Protein AF-A0A1V5WLA0-F1 (afdb_monomer)

Sequence (76 aa):
MYDHNLGHLIECIAAVTERGKVTKTLDRTFAGNFRFQIVNDGFALVNKKEQAWYAMPSEEELTSKYYDWSRSAMII

Mean predicted aligned error: 12.34 Å

Solvent-accessible surface area (backbone atoms only — not comparable to full-atom values): 4996 Å² total; per-residue (Å²): 143,84,66,91,55,54,66,61,51,53,53,54,50,47,40,44,75,75,66,74,33,92,72,77,93,71,84,74,89,71,88,74,78,77,61,61,69,75,54,77,67,48,48,79,49,73,61,102,86,52,74,49,78,47,68,50,75,52,72,68,49,32,61,73,76,35,38,73,58,30,46,74,52,60,69,98

pLDDT: mean 77.94, std 14.49, range [42.5, 95.12]

Structure (mmCIF, N/CA/C/O backbone):
data_AF-A0A1V5WLA0-F1
#
_entry.id   AF-A0A1V5WLA0-F1
#
loop_
_atom_site.group_PDB
_atom_site.id
_atom_site.type_symbol
_atom_site.label_atom_id
_atom_site.label_alt_id
_atom_site.label_comp_id
_atom_site.label_asym_id
_atom_site.label_entity_id
_atom_site.label_seq_id
_atom_site.pdbx_PDB_ins_code
_atom_site.Cartn_x
_atom_site.Cartn_y
_atom_site.Cartn_z
_atom_site.occupancy
_atom_site.B_iso_or_equiv
_atom_site.auth_seq_id
_atom_site.auth_comp_id
_atom_site.auth_asym_id
_atom_site.auth_atom_id
_atom_site.pdbx_PDB_model_num
ATOM 1 N N . MET A 1 1 ? -7.222 -5.063 -17.623 1.00 44.88 1 MET A N 1
ATOM 2 C CA . MET A 1 1 ? -6.178 -4.721 -18.610 1.00 44.88 1 MET A CA 1
ATOM 3 C C . MET A 1 1 ? -5.364 -3.564 -18.036 1.00 44.88 1 MET A C 1
ATOM 5 O O . MET A 1 1 ? -5.690 -2.431 -18.317 1.00 44.88 1 MET A O 1
ATOM 9 N N . TYR A 1 2 ? -4.408 -3.823 -17.139 1.00 42.50 2 TYR A N 1
ATOM 10 C CA . TYR A 1 2 ? -3.575 -2.762 -16.551 1.00 42.50 2 TYR A CA 1
ATOM 11 C C . TYR A 1 2 ? -2.234 -3.341 -16.119 1.00 42.50 2 TYR A C 1
ATOM 13 O O . TYR A 1 2 ? -2.049 -3.738 -14.963 1.00 42.50 2 TYR A O 1
ATOM 21 N N . ASP A 1 3 ? -1.330 -3.404 -17.087 1.00 51.19 3 ASP A N 1
ATOM 22 C CA . ASP A 1 3 ? 0.091 -3.589 -16.849 1.00 51.19 3 ASP A CA 1
ATOM 23 C C . ASP A 1 3 ? 0.798 -2.312 -17.320 1.00 51.19 3 ASP A C 1
ATOM 25 O O . ASP A 1 3 ? 1.265 -2.207 -18.453 1.00 51.19 3 ASP A O 1
ATOM 29 N N . HIS A 1 4 ? 0.785 -1.278 -16.468 1.00 56.97 4 HIS A N 1
ATOM 30 C CA . HIS A 1 4 ? 1.447 0.008 -16.735 1.00 56.97 4 HIS A CA 1
ATOM 31 C C . HIS A 1 4 ? 2.972 -0.139 -16.923 1.00 56.97 4 HIS A C 1
ATOM 33 O O . HIS A 1 4 ? 3.625 0.798 -17.372 1.00 56.97 4 HIS A O 1
ATOM 39 N N . ASN A 1 5 ? 3.533 -1.323 -16.650 1.00 61.62 5 ASN A N 1
A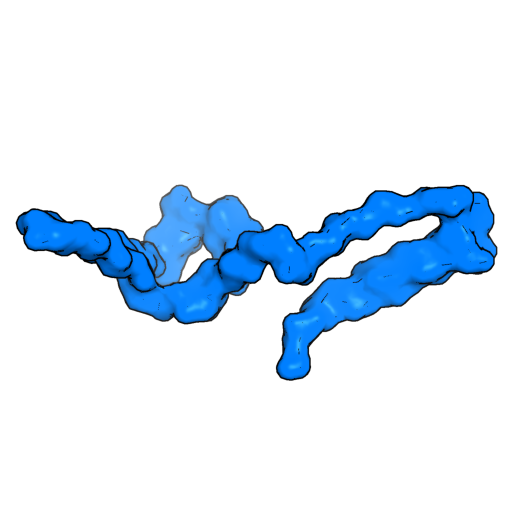TOM 40 C CA . ASN A 1 5 ? 4.953 -1.625 -16.797 1.00 61.62 5 ASN A CA 1
ATOM 41 C C . ASN A 1 5 ? 5.305 -2.315 -18.123 1.00 61.62 5 ASN A C 1
ATOM 43 O O . ASN A 1 5 ? 6.468 -2.665 -18.329 1.00 61.62 5 ASN A O 1
ATOM 47 N N . LEU A 1 6 ? 4.351 -2.478 -19.052 1.00 69.19 6 LEU A N 1
ATOM 48 C CA . LEU A 1 6 ? 4.614 -3.110 -20.350 1.00 69.19 6 LEU A CA 1
ATOM 49 C C . LEU A 1 6 ? 5.730 -2.391 -21.128 1.00 69.19 6 LEU A C 1
ATOM 51 O O . LEU A 1 6 ? 6.587 -3.045 -21.718 1.00 69.19 6 LEU A O 1
ATOM 55 N N . GLY A 1 7 ? 5.776 -1.056 -21.070 1.00 75.00 7 GLY A N 1
ATOM 56 C CA . GLY A 1 7 ? 6.847 -0.272 -21.694 1.00 75.00 7 GLY A CA 1
ATOM 57 C C . GLY A 1 7 ? 8.228 -0.583 -21.106 1.00 75.00 7 GLY A C 1
ATOM 58 O O . GLY A 1 7 ? 9.179 -0.825 -21.845 1.00 75.00 7 GLY A O 1
ATOM 59 N N . HIS A 1 8 ? 8.324 -0.669 -19.776 1.00 74.19 8 HIS A N 1
ATOM 60 C CA . HIS A 1 8 ? 9.567 -1.029 -19.092 1.00 74.19 8 HIS A CA 1
ATOM 61 C C . HIS A 1 8 ? 10.018 -2.458 -19.431 1.00 74.19 8 HIS A C 1
ATOM 63 O O . HIS A 1 8 ? 11.205 -2.713 -19.646 1.00 74.19 8 HIS A O 1
ATOM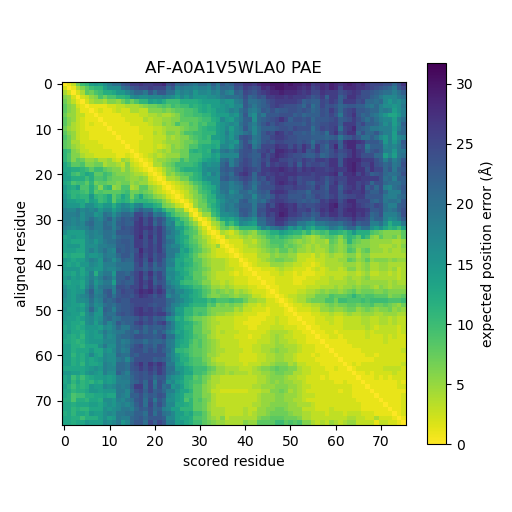 69 N N . LEU A 1 9 ? 9.067 -3.392 -19.524 1.00 71.38 9 LEU A N 1
ATOM 70 C CA . LEU A 1 9 ? 9.340 -4.770 -19.917 1.00 71.38 9 LEU A CA 1
ATOM 71 C C . LEU A 1 9 ? 9.908 -4.845 -21.342 1.00 71.38 9 LEU A C 1
ATOM 73 O O . LEU A 1 9 ? 10.921 -5.513 -21.551 1.00 71.38 9 LEU A O 1
ATOM 77 N N . ILE A 1 10 ? 9.308 -4.126 -22.295 1.00 79.88 10 ILE A N 1
ATOM 78 C CA . ILE A 1 10 ? 9.778 -4.058 -23.688 1.00 79.88 10 ILE A CA 1
ATOM 79 C C . ILE A 1 10 ? 11.215 -3.519 -23.753 1.00 79.88 10 ILE A C 1
ATOM 81 O O . ILE A 1 10 ? 12.063 -4.109 -24.422 1.00 79.88 10 ILE A O 1
ATOM 85 N N . GLU A 1 11 ? 11.532 -2.454 -23.012 1.00 80.44 11 GLU A N 1
ATOM 86 C CA . GLU A 1 11 ? 12.899 -1.918 -22.967 1.00 80.44 11 GLU A CA 1
ATOM 87 C C . GLU A 1 11 ? 13.914 -2.900 -22.372 1.00 80.44 11 GLU A C 1
ATOM 89 O O . GLU A 1 11 ? 15.060 -2.986 -22.825 1.00 80.44 11 GLU A O 1
ATOM 94 N N . CYS A 1 12 ? 13.519 -3.640 -21.337 1.00 73.31 12 CYS A N 1
ATOM 95 C CA . CYS A 1 12 ? 14.373 -4.650 -20.729 1.00 73.31 12 CYS A CA 1
ATOM 96 C C . CYS A 1 12 ? 14.643 -5.821 -21.676 1.00 73.31 12 CYS A C 1
ATOM 98 O O . CYS A 1 12 ? 15.784 -6.280 -21.720 1.00 73.31 12 CYS A O 1
ATOM 100 N N . ILE A 1 13 ? 13.646 -6.243 -22.460 1.00 79.19 13 ILE A N 1
ATOM 101 C CA . ILE A 1 13 ? 13.804 -7.256 -23.513 1.00 79.19 13 ILE A CA 1
ATOM 102 C C . ILE A 1 13 ? 14.793 -6.757 -24.569 1.00 79.19 13 ILE A C 1
ATOM 104 O O . ILE A 1 13 ? 15.814 -7.405 -24.783 1.00 79.19 13 ILE A O 1
ATOM 108 N N . ALA A 1 14 ? 14.573 -5.568 -25.139 1.00 84.19 14 ALA A N 1
ATOM 109 C CA . ALA A 1 14 ? 15.469 -4.999 -26.150 1.00 84.19 14 ALA A CA 1
ATOM 110 C C . ALA A 1 14 ? 16.917 -4.861 -25.641 1.00 84.19 14 ALA A C 1
ATOM 112 O O . ALA A 1 14 ? 17.884 -5.079 -26.372 1.00 84.19 14 ALA A O 1
ATOM 113 N N . ALA A 1 15 ? 17.097 -4.538 -24.357 1.00 77.56 15 ALA A N 1
ATOM 114 C CA . ALA A 1 15 ? 18.422 -4.420 -23.764 1.00 77.56 15 ALA A CA 1
ATOM 115 C C . ALA A 1 15 ? 19.204 -5.747 -23.737 1.00 77.56 15 ALA A C 1
ATOM 117 O O . ALA A 1 15 ? 20.426 -5.712 -23.894 1.00 77.56 15 ALA A O 1
ATOM 118 N N . VAL A 1 16 ? 18.531 -6.887 -23.536 1.00 78.62 16 VAL A N 1
ATOM 119 C CA . VAL A 1 16 ? 19.183 -8.209 -23.478 1.00 78.62 16 VAL A CA 1
ATOM 120 C C . VAL A 1 16 ? 19.263 -8.902 -24.838 1.00 78.62 16 VAL A C 1
ATOM 122 O O . VAL A 1 16 ? 20.195 -9.664 -25.068 1.00 78.62 16 VAL A O 1
ATOM 125 N N . THR A 1 17 ? 18.337 -8.625 -25.759 1.00 77.56 17 THR A N 1
ATOM 126 C CA . THR A 1 17 ? 18.313 -9.267 -27.084 1.00 77.56 17 THR A CA 1
ATOM 127 C C . THR A 1 17 ? 19.132 -8.520 -28.130 1.00 77.56 17 THR A C 1
ATOM 129 O O . THR A 1 17 ? 19.795 -9.153 -28.945 1.00 77.56 17 THR A O 1
ATOM 132 N N . GLU A 1 18 ? 19.108 -7.185 -28.120 1.00 84.31 18 GLU A N 1
ATOM 133 C CA . GLU A 1 18 ? 19.680 -6.371 -29.205 1.00 84.31 18 GLU A CA 1
ATOM 134 C C . GLU A 1 18 ? 20.948 -5.626 -28.784 1.00 84.31 18 GLU A C 1
ATOM 136 O O . GLU A 1 18 ? 21.830 -5.380 -29.601 1.00 84.31 18 GLU A O 1
ATOM 141 N N . ARG A 1 19 ? 21.066 -5.260 -27.501 1.00 80.19 19 ARG A N 1
ATOM 142 C CA . ARG A 1 19 ? 22.145 -4.381 -27.003 1.00 80.19 19 ARG A CA 1
ATOM 143 C C . ARG A 1 19 ? 23.268 -5.124 -26.276 1.00 80.19 19 ARG A C 1
ATOM 145 O O . ARG A 1 19 ? 24.075 -4.498 -25.594 1.00 80.19 19 ARG A O 1
ATOM 152 N N . GLY A 1 20 ? 23.308 -6.452 -26.394 1.00 75.19 20 GLY A N 1
ATOM 153 C CA . GLY A 1 20 ? 24.404 -7.285 -25.895 1.00 75.19 20 GLY A CA 1
ATOM 154 C C . GLY A 1 20 ? 24.533 -7.366 -24.369 1.00 75.19 20 GLY A C 1
ATOM 155 O O . GLY A 1 20 ? 25.576 -7.794 -23.875 1.00 75.19 20 GLY A O 1
ATOM 156 N N . LYS A 1 21 ? 23.512 -6.973 -23.591 1.00 67.19 21 LYS A N 1
ATOM 157 C CA . LYS A 1 21 ? 23.524 -7.240 -22.145 1.00 67.19 21 LYS A CA 1
ATOM 158 C C . LYS A 1 21 ? 23.263 -8.719 -21.900 1.00 67.19 21 LYS A C 1
ATOM 160 O O . LYS A 1 21 ? 22.223 -9.236 -22.283 1.00 67.19 21 LYS A O 1
ATOM 165 N N . VAL A 1 22 ? 24.178 -9.369 -21.187 1.00 71.94 22 VAL A N 1
ATOM 166 C CA . VAL A 1 22 ? 24.073 -10.799 -20.861 1.00 71.94 22 VAL A CA 1
ATOM 167 C C . VAL A 1 22 ? 22.861 -11.080 -19.963 1.00 71.94 22 VAL A C 1
ATOM 169 O O . VAL A 1 22 ? 22.195 -12.096 -20.126 1.00 71.94 22 VAL A O 1
ATOM 172 N N . THR A 1 23 ? 22.541 -10.168 -19.040 1.00 57.09 23 THR A N 1
ATOM 173 C CA . THR A 1 23 ? 21.376 -10.265 -18.150 1.00 57.09 23 THR A CA 1
ATOM 174 C C . THR A 1 23 ? 20.854 -8.882 -17.755 1.00 57.09 23 THR A C 1
ATOM 176 O O . THR A 1 23 ? 21.580 -7.882 -17.776 1.00 57.09 23 THR A O 1
ATOM 179 N N . LYS A 1 24 ? 19.574 -8.814 -17.369 1.00 60.31 24 LYS A N 1
ATOM 180 C CA . LYS A 1 24 ? 18.975 -7.646 -16.718 1.00 60.31 24 LYS A CA 1
ATOM 181 C C . LYS A 1 24 ? 18.024 -8.100 -15.615 1.00 60.31 24 LYS A C 1
ATOM 183 O O . LYS A 1 24 ? 17.184 -8.966 -15.844 1.00 60.31 24 LYS A O 1
ATOM 188 N N . THR A 1 25 ? 18.168 -7.526 -14.424 1.00 62.12 25 THR A N 1
ATOM 189 C CA . THR A 1 25 ? 17.254 -7.778 -13.306 1.00 62.12 25 THR A CA 1
ATOM 190 C C . THR A 1 25 ? 15.941 -7.057 -13.577 1.00 62.12 25 THR A C 1
ATOM 192 O O . THR A 1 25 ? 15.926 -5.841 -13.760 1.00 62.12 25 THR A O 1
ATOM 195 N N . LEU A 1 26 ? 14.858 -7.824 -13.639 1.00 58.12 26 LEU A N 1
ATOM 196 C CA . LEU A 1 26 ? 13.494 -7.320 -13.704 1.00 58.12 26 LEU A CA 1
ATOM 197 C C . LEU A 1 26 ? 12.910 -7.364 -12.297 1.00 58.12 26 LEU A C 1
ATOM 199 O O . LEU A 1 26 ? 12.957 -8.418 -11.655 1.00 58.12 26 LEU A O 1
ATOM 203 N N . ASP A 1 27 ? 12.304 -6.268 -11.850 1.00 58.91 27 ASP A N 1
ATOM 204 C CA . ASP A 1 27 ? 11.368 -6.347 -10.736 1.00 58.91 27 ASP A CA 1
ATOM 205 C C . ASP A 1 27 ? 10.155 -7.150 -11.205 1.00 58.91 27 ASP A C 1
ATOM 207 O O . ASP A 1 27 ? 9.375 -6.718 -12.054 1.00 58.91 27 ASP A O 1
ATOM 211 N N . ARG A 1 28 ? 10.020 -8.377 -10.693 1.00 54.41 28 ARG A N 1
ATOM 212 C CA . ARG A 1 28 ? 8.865 -9.232 -10.975 1.00 54.41 28 ARG A CA 1
ATOM 213 C C . ARG A 1 28 ? 7.674 -8.709 -10.185 1.00 54.41 28 ARG A C 1
ATOM 215 O O . ARG A 1 28 ? 7.344 -9.217 -9.117 1.00 54.41 28 ARG A O 1
ATOM 222 N N . THR A 1 29 ? 7.018 -7.690 -10.723 1.00 55.50 29 THR A N 1
ATOM 223 C CA . THR A 1 29 ? 5.814 -7.076 -10.162 1.00 55.50 29 THR A CA 1
ATOM 224 C C . THR A 1 29 ? 4.599 -8.006 -10.303 1.00 55.50 29 THR A C 1
ATOM 226 O O . THR A 1 29 ? 3.642 -7.635 -10.960 1.00 55.50 29 THR A O 1
ATOM 229 N N . PHE A 1 30 ? 4.586 -9.221 -9.737 1.00 54.25 30 PHE A N 1
ATOM 230 C CA . PHE A 1 30 ? 3.317 -9.974 -9.657 1.00 54.25 30 PHE A CA 1
ATOM 231 C C . PHE A 1 30 ? 3.191 -11.022 -8.541 1.00 54.25 30 PHE A C 1
ATOM 233 O O . PHE A 1 30 ? 2.078 -11.448 -8.253 1.00 54.25 30 PHE A O 1
ATOM 240 N N . ALA A 1 31 ? 4.263 -11.401 -7.842 1.00 45.50 31 ALA A N 1
ATOM 241 C CA . ALA A 1 31 ? 4.147 -12.259 -6.659 1.00 45.50 31 ALA A CA 1
ATOM 242 C C . ALA A 1 31 ? 4.183 -11.401 -5.381 1.00 45.50 31 ALA A C 1
ATOM 244 O O . ALA A 1 31 ? 5.222 -11.302 -4.739 1.00 45.50 31 ALA A O 1
ATOM 245 N N . GLY A 1 32 ? 3.068 -10.738 -5.043 1.00 52.75 32 GLY A N 1
ATOM 246 C CA . GLY A 1 32 ? 2.897 -10.102 -3.722 1.00 52.75 32 GLY A CA 1
ATOM 247 C C . GLY A 1 32 ? 2.527 -8.616 -3.680 1.00 52.75 32 GLY A C 1
ATOM 248 O O . GLY A 1 32 ? 2.382 -8.079 -2.587 1.00 52.75 32 GLY A O 1
ATOM 249 N N . ASN A 1 33 ? 2.327 -7.936 -4.814 1.00 57.34 33 ASN A N 1
ATOM 250 C CA . ASN A 1 33 ? 1.966 -6.513 -4.790 1.00 57.34 33 ASN A CA 1
ATOM 251 C C . ASN A 1 33 ? 0.463 -6.314 -4.580 1.00 57.34 33 ASN A C 1
ATOM 253 O O . ASN A 1 33 ? -0.325 -6.280 -5.527 1.00 57.34 33 ASN A O 1
ATOM 257 N N . PHE A 1 34 ? 0.082 -6.163 -3.314 1.00 64.06 34 PHE A N 1
ATOM 258 C CA . PHE A 1 34 ? -1.191 -5.567 -2.937 1.00 64.06 34 PHE A CA 1
ATOM 259 C C . PHE A 1 34 ? -1.218 -4.116 -3.437 1.00 64.06 34 PHE A C 1
ATOM 261 O O . PHE A 1 34 ? -0.409 -3.286 -3.024 1.00 64.06 34 PHE A O 1
ATOM 268 N N . ARG A 1 35 ? -2.111 -3.813 -4.383 1.00 69.75 35 ARG A N 1
ATOM 269 C CA . ARG A 1 35 ? -2.227 -2.470 -4.959 1.00 69.75 35 ARG A CA 1
ATOM 270 C C . ARG A 1 35 ? -2.998 -1.588 -3.983 1.00 69.75 35 ARG A C 1
ATOM 272 O O . ARG A 1 35 ? -4.211 -1.719 -3.905 1.00 69.75 35 ARG A O 1
ATOM 279 N N . PHE A 1 36 ? -2.329 -0.669 -3.291 1.00 70.50 36 PHE A N 1
ATOM 280 C CA . PHE A 1 36 ? -2.988 0.271 -2.369 1.00 70.50 36 PHE A CA 1
ATOM 281 C C . PHE A 1 36 ? -4.105 1.092 -3.031 1.00 70.50 36 PHE A C 1
ATOM 283 O O . PHE A 1 36 ? -5.069 1.441 -2.368 1.00 70.50 36 PHE A O 1
ATOM 290 N N . GLN A 1 37 ? -4.037 1.287 -4.350 1.00 72.69 37 GLN A N 1
ATOM 291 C CA . GLN A 1 37 ? -5.087 1.914 -5.161 1.00 72.69 37 GLN A CA 1
ATOM 292 C C . GLN A 1 37 ? -6.460 1.221 -5.079 1.00 72.69 37 GLN A C 1
ATOM 294 O O . GLN A 1 37 ? -7.462 1.823 -5.446 1.00 72.69 37 GLN A O 1
ATOM 2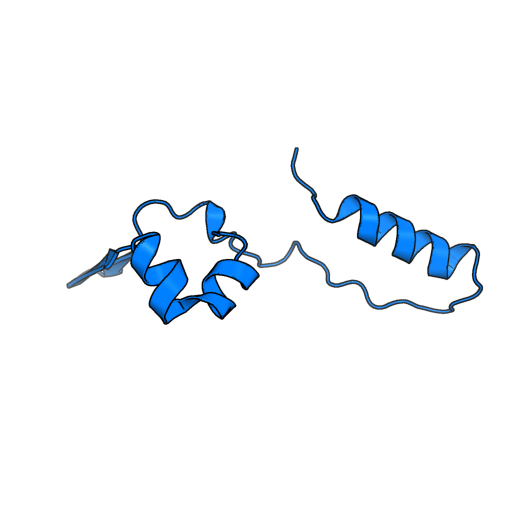99 N N . ILE A 1 38 ? -6.532 -0.046 -4.647 1.00 75.25 38 ILE A N 1
ATOM 300 C CA . ILE A 1 38 ? -7.815 -0.753 -4.476 1.00 75.25 38 ILE A CA 1
ATOM 301 C C . ILE A 1 38 ? -8.461 -0.477 -3.114 1.00 75.25 38 ILE A C 1
ATOM 303 O O . ILE A 1 38 ? -9.587 -0.909 -2.875 1.00 75.25 38 ILE A O 1
ATOM 307 N N . VAL A 1 39 ? -7.743 0.186 -2.207 1.00 81.31 39 VAL A N 1
ATOM 308 C CA . VAL A 1 39 ? -8.214 0.486 -0.858 1.00 81.31 39 VAL A CA 1
ATOM 309 C C . VAL A 1 39 ? -8.831 1.870 -0.858 1.00 81.31 39 VAL A C 1
ATOM 311 O O . VAL A 1 39 ? -8.124 2.869 -0.896 1.00 81.31 39 VAL A O 1
ATOM 314 N N . ASN A 1 40 ? -10.161 1.901 -0.828 1.00 80.69 40 ASN A N 1
ATOM 315 C CA . ASN A 1 40 ? -10.930 3.139 -0.793 1.00 80.69 40 ASN A CA 1
ATOM 316 C C . ASN A 1 40 ? -11.050 3.683 0.638 1.00 80.69 40 ASN A C 1
ATOM 318 O O . ASN A 1 40 ? -10.619 4.791 0.926 1.00 80.69 40 ASN A O 1
ATOM 322 N N . ASP A 1 41 ? -11.587 2.872 1.553 1.00 86.25 41 ASP A N 1
ATOM 323 C CA . ASP A 1 41 ? -11.996 3.359 2.877 1.00 86.25 41 ASP A CA 1
ATOM 324 C C . ASP A 1 41 ? -10.995 3.035 3.996 1.00 86.25 41 ASP A C 1
ATOM 326 O O . ASP A 1 41 ? -10.980 3.706 5.028 1.00 86.25 41 ASP A O 1
ATOM 330 N N . GLY A 1 42 ? -10.140 2.026 3.805 1.00 89.19 42 GLY A N 1
ATOM 331 C CA . GLY A 1 42 ? -9.146 1.596 4.789 1.00 89.19 42 GLY A CA 1
ATOM 332 C C . GLY A 1 42 ? -9.185 0.096 5.074 1.00 89.19 42 GLY A C 1
ATOM 333 O O . GLY A 1 42 ? -9.617 -0.703 4.241 1.00 89.19 42 GLY A O 1
ATOM 334 N N . PHE A 1 43 ? -8.714 -0.294 6.259 1.00 90.25 43 PHE A N 1
ATOM 335 C CA . PHE A 1 43 ? -8.584 -1.691 6.672 1.00 90.25 43 PHE A CA 1
ATOM 336 C C . PHE A 1 43 ? -9.315 -1.973 7.984 1.00 90.25 43 PHE A C 1
ATOM 338 O O . PHE A 1 43 ? -9.111 -1.294 8.991 1.00 90.25 43 PHE A O 1
ATOM 345 N N . ALA A 1 44 ? -10.099 -3.051 7.996 1.00 92.44 44 ALA A N 1
ATOM 346 C CA . ALA A 1 44 ? -10.635 -3.637 9.218 1.00 92.44 44 ALA A CA 1
ATOM 347 C C . ALA A 1 44 ? -9.715 -4.766 9.694 1.00 92.44 44 ALA A C 1
ATOM 349 O O . ALA A 1 44 ? -9.458 -5.719 8.958 1.00 92.44 44 ALA A O 1
ATOM 350 N N . LEU A 1 45 ? -9.249 -4.683 10.937 1.00 92.44 45 LEU A N 1
ATOM 351 C CA . LEU A 1 45 ? -8.547 -5.767 11.615 1.00 92.44 45 LEU A CA 1
ATOM 352 C C . LEU A 1 45 ? -9.506 -6.390 12.620 1.00 92.44 45 LEU A C 1
ATOM 354 O O . LEU A 1 45 ? -9.934 -5.726 13.557 1.00 92.44 45 LEU A O 1
ATOM 358 N N . VAL A 1 46 ? -9.850 -7.661 12.423 1.00 93.75 46 VAL A N 1
ATOM 359 C CA . VAL A 1 46 ? -10.827 -8.364 13.261 1.00 93.75 46 VAL A CA 1
ATOM 360 C C . VAL A 1 46 ? -10.263 -9.711 13.692 1.00 93.75 46 VAL A C 1
ATOM 362 O O . VAL A 1 46 ? -9.699 -10.453 12.888 1.00 93.75 46 VAL A O 1
ATOM 365 N N . ASN A 1 47 ? -10.435 -10.047 14.966 1.00 93.19 47 ASN A N 1
ATOM 366 C CA . ASN A 1 47 ? -10.196 -11.380 15.504 1.00 93.19 47 ASN A CA 1
ATOM 367 C C . ASN A 1 47 ? -11.435 -11.856 16.294 1.00 93.19 47 ASN A C 1
ATOM 369 O O . ASN A 1 47 ? -12.473 -11.201 16.309 1.00 93.19 47 ASN A O 1
ATOM 373 N N . LYS A 1 48 ? -11.357 -13.019 16.956 1.00 92.44 48 LYS A N 1
ATOM 374 C CA . LYS A 1 48 ? -12.499 -13.588 17.704 1.00 92.44 48 LYS A CA 1
ATOM 375 C C . LYS A 1 48 ? -12.975 -12.740 18.898 1.00 92.44 48 LYS A C 1
ATOM 377 O O . LYS A 1 48 ? -14.026 -13.042 19.451 1.00 92.44 48 LYS A O 1
ATOM 382 N N . LYS A 1 49 ? -12.187 -11.766 19.347 1.00 93.38 49 LYS A N 1
ATOM 383 C CA . LYS A 1 49 ? -12.403 -10.980 20.570 1.00 93.38 49 LYS A CA 1
ATOM 384 C C . LYS A 1 49 ? -12.478 -9.475 20.313 1.00 93.38 49 LYS A C 1
ATOM 386 O O . LYS A 1 49 ? -13.129 -8.775 21.077 1.00 93.38 49 LYS A O 1
ATOM 391 N N . GLU A 1 50 ? -11.806 -8.984 19.278 1.00 94.94 50 GLU A N 1
ATOM 392 C CA . GLU A 1 50 ? -11.555 -7.561 19.068 1.00 94.94 50 GLU A CA 1
ATOM 393 C C . GLU A 1 50 ? -11.672 -7.184 17.593 1.00 94.94 50 GLU A C 1
ATOM 395 O O . GLU A 1 50 ? -11.415 -7.994 16.697 1.00 94.94 50 GLU A O 1
ATOM 400 N N . GLN A 1 51 ? -12.023 -5.921 17.363 1.00 93.88 51 GLN A N 1
ATOM 401 C CA . GLN A 1 51 ? -12.044 -5.298 16.049 1.00 93.88 51 GLN A CA 1
ATOM 402 C C . GLN A 1 51 ? -11.439 -3.892 16.121 1.00 93.88 51 GLN A C 1
ATOM 404 O O . GLN A 1 51 ? -11.664 -3.167 17.091 1.00 93.88 51 GLN A O 1
ATOM 409 N N . ALA A 1 52 ? -10.699 -3.510 15.086 1.00 94.69 52 ALA A N 1
ATOM 410 C CA . ALA A 1 52 ? -10.118 -2.189 14.903 1.00 94.69 52 ALA A CA 1
ATOM 411 C C . ALA A 1 52 ? -10.301 -1.732 13.451 1.00 94.69 52 ALA A C 1
ATOM 413 O O . ALA A 1 52 ? -10.203 -2.532 12.519 1.00 94.69 52 ALA A O 1
ATOM 414 N N . TRP A 1 53 ? -10.559 -0.439 13.266 1.00 94.69 53 TRP A N 1
ATOM 415 C CA . TRP A 1 53 ? -10.692 0.186 11.953 1.00 94.69 53 TRP A CA 1
ATOM 416 C C . TRP A 1 53 ? -9.563 1.188 11.734 1.00 94.69 53 TRP A C 1
ATOM 418 O O . TRP A 1 53 ? -9.365 2.092 12.544 1.00 94.69 53 TRP A O 1
ATOM 428 N N . TYR A 1 54 ? -8.849 1.027 10.626 1.00 92.38 54 TYR A N 1
ATOM 429 C CA . TYR A 1 54 ? -7.793 1.922 10.176 1.00 92.38 54 TYR A CA 1
ATOM 430 C C . TYR A 1 54 ? -8.265 2.596 8.896 1.00 92.38 54 TYR A C 1
ATOM 432 O O . TYR A 1 54 ? -8.134 2.025 7.814 1.00 92.38 54 TYR A O 1
ATOM 440 N N . ALA A 1 55 ? -8.855 3.781 9.040 1.00 92.06 55 ALA A N 1
ATOM 441 C CA . ALA A 1 55 ? -9.358 4.552 7.913 1.00 92.06 55 ALA A CA 1
ATOM 442 C C . ALA A 1 55 ? -8.219 4.974 6.975 1.00 92.06 55 ALA A C 1
ATOM 444 O O . ALA A 1 55 ? -7.110 5.281 7.424 1.00 92.06 55 ALA A O 1
ATOM 445 N N . MET A 1 56 ? -8.511 5.013 5.679 1.00 90.62 56 MET A N 1
ATOM 446 C CA . MET A 1 56 ? -7.626 5.622 4.696 1.00 90.62 56 MET A CA 1
ATOM 447 C C . MET A 1 56 ? -7.518 7.133 4.976 1.00 90.62 56 MET A C 1
ATOM 449 O O . MET A 1 56 ? -8.549 7.766 5.223 1.00 90.62 56 MET A O 1
ATOM 453 N N . PRO A 1 57 ? -6.312 7.733 4.963 1.00 91.12 57 PRO A N 1
ATOM 454 C CA . PRO A 1 57 ? -6.176 9.175 5.134 1.00 91.12 57 PRO A CA 1
ATOM 455 C C . PRO A 1 57 ? -6.854 9.939 3.992 1.00 91.12 57 PRO A C 1
ATOM 457 O O . PRO A 1 57 ? -6.901 9.462 2.857 1.00 91.12 57 PRO A O 1
ATOM 460 N N . SER A 1 58 ? -7.345 11.143 4.284 1.00 91.38 58 SER A N 1
ATOM 461 C CA . SER A 1 58 ? -7.899 12.033 3.254 1.00 91.38 58 SER A CA 1
ATOM 462 C C . SER A 1 58 ? -6.823 12.497 2.263 1.00 91.38 58 SER A C 1
ATOM 464 O O . SER A 1 58 ? -5.637 12.512 2.589 1.00 91.38 58 SER A O 1
ATOM 466 N N . GLU A 1 59 ? -7.220 12.941 1.069 1.00 89.44 59 GLU A N 1
ATOM 467 C CA . GLU A 1 59 ? -6.289 13.469 0.056 1.00 89.44 59 GLU A CA 1
ATOM 468 C C . GLU A 1 59 ? -5.416 14.619 0.596 1.00 89.44 59 GLU A C 1
ATOM 470 O O . GLU A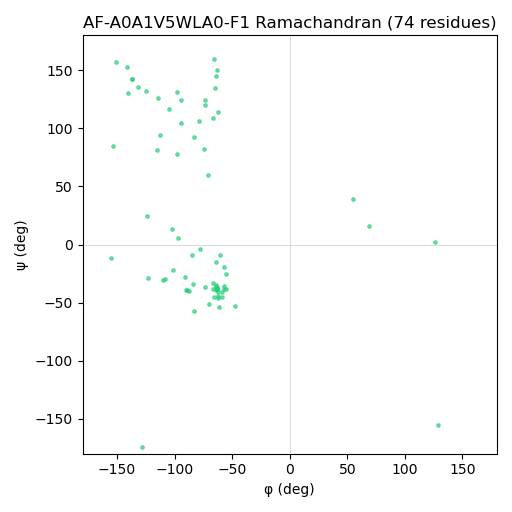 1 59 ? -4.212 14.677 0.338 1.00 89.44 59 GLU A O 1
ATOM 475 N N . GLU A 1 60 ? -5.990 15.492 1.426 1.00 94.31 60 GLU A N 1
ATOM 476 C CA . GLU A 1 60 ? -5.262 16.578 2.088 1.00 94.31 60 GLU A CA 1
ATOM 477 C C . GLU A 1 60 ? -4.166 16.042 3.027 1.00 94.31 60 GLU A C 1
ATOM 479 O O . GLU A 1 60 ? -3.042 16.543 3.050 1.00 94.31 60 GLU A O 1
ATOM 484 N N . GLU A 1 61 ? -4.441 14.977 3.779 1.00 93.44 61 GLU A N 1
ATOM 485 C CA . GLU A 1 61 ? -3.444 14.351 4.652 1.00 93.44 61 GLU A CA 1
ATOM 486 C C . GLU A 1 61 ? -2.394 13.563 3.866 1.00 93.44 61 GLU A C 1
ATOM 488 O O . GLU A 1 61 ? -1.210 13.591 4.212 1.00 93.44 61 GLU A O 1
ATOM 493 N N . LEU A 1 62 ? -2.803 12.902 2.783 1.00 91.56 62 LEU A N 1
ATOM 494 C CA . LEU A 1 62 ? -1.905 12.183 1.884 1.00 91.56 62 LEU A CA 1
ATOM 495 C C . LEU A 1 62 ? -0.905 13.118 1.205 1.00 91.56 62 LEU A C 1
ATOM 497 O O . LEU A 1 62 ? 0.251 12.732 1.033 1.00 91.56 62 LEU A O 1
ATOM 501 N N . THR A 1 63 ? -1.327 14.332 0.854 1.00 91.56 63 THR A N 1
ATOM 502 C CA . THR A 1 63 ? -0.483 15.340 0.200 1.00 91.56 63 THR A CA 1
ATOM 503 C C . THR A 1 63 ? 0.357 16.150 1.186 1.00 91.56 63 THR A C 1
ATOM 505 O O . THR A 1 63 ? 1.489 16.495 0.861 1.00 91.56 63 THR A O 1
ATOM 508 N N . SER A 1 64 ? -0.144 16.425 2.395 1.00 95.12 64 SER A N 1
ATOM 509 C CA . SER A 1 64 ? 0.565 17.257 3.383 1.00 95.12 64 SER A CA 1
ATOM 510 C C . SER A 1 64 ? 1.486 16.475 4.323 1.00 95.12 64 SER A C 1
ATOM 512 O O . SER A 1 64 ? 2.570 16.955 4.652 1.00 95.12 64 SER A O 1
ATOM 514 N N . LYS A 1 65 ? 1.078 15.280 4.772 1.00 94.88 65 LYS A N 1
ATOM 515 C CA . LYS A 1 65 ? 1.788 14.501 5.806 1.00 94.88 65 LYS A CA 1
ATOM 516 C C . LYS A 1 65 ? 2.483 13.259 5.254 1.00 94.88 65 LYS A C 1
ATOM 518 O O . LYS A 1 65 ? 3.495 12.839 5.810 1.00 94.88 65 LYS A O 1
ATOM 523 N N . TYR A 1 66 ? 1.950 12.672 4.182 1.00 91.25 66 TYR A N 1
ATOM 524 C CA . TYR A 1 66 ? 2.401 11.375 3.660 1.00 91.25 66 TYR A CA 1
ATOM 525 C C . TYR A 1 66 ? 2.825 11.416 2.186 1.00 91.25 66 TYR A C 1
ATOM 527 O O . TYR A 1 66 ? 2.815 10.381 1.525 1.00 91.25 66 TYR A O 1
ATOM 535 N N . TYR A 1 67 ? 3.223 12.585 1.674 1.00 88.50 67 TYR A N 1
ATOM 536 C CA . TYR A 1 67 ? 3.448 12.831 0.244 1.00 88.50 67 TYR A CA 1
ATOM 537 C C . TYR A 1 67 ? 4.299 11.757 -0.452 1.00 88.50 67 TYR A C 1
ATOM 539 O O . TYR A 1 67 ? 3.868 11.166 -1.443 1.00 88.50 67 TYR A O 1
ATOM 547 N N . ASP A 1 68 ? 5.479 11.452 0.095 1.00 85.19 68 ASP A N 1
ATOM 548 C CA . ASP A 1 68 ? 6.412 10.496 -0.513 1.00 85.19 68 ASP A CA 1
ATOM 549 C C . ASP A 1 68 ? 5.831 9.080 -0.590 1.00 85.19 68 ASP A C 1
ATOM 551 O O . ASP A 1 68 ? 6.013 8.375 -1.589 1.00 85.19 68 ASP A O 1
ATOM 555 N N . TRP A 1 69 ? 5.095 8.669 0.446 1.00 87.56 69 TRP A N 1
ATOM 556 C CA . TRP A 1 69 ? 4.424 7.374 0.476 1.00 87.56 69 TRP A CA 1
ATOM 557 C C . TRP A 1 69 ? 3.261 7.338 -0.515 1.00 87.56 69 TRP A C 1
ATOM 559 O O . TRP A 1 69 ? 3.210 6.442 -1.357 1.00 87.56 69 TRP A O 1
ATOM 569 N N . SER A 1 70 ? 2.372 8.332 -0.467 1.00 87.00 70 SER A N 1
ATOM 570 C CA . SER A 1 70 ? 1.172 8.420 -1.307 1.00 87.00 70 SER A CA 1
ATOM 571 C C . SER A 1 70 ? 1.522 8.429 -2.796 1.00 87.00 70 SER A C 1
ATOM 573 O O . SER A 1 70 ? 0.889 7.731 -3.590 1.00 87.00 70 SER A O 1
ATOM 575 N N . ARG A 1 71 ? 2.582 9.162 -3.166 1.00 82.88 71 ARG A N 1
ATOM 576 C CA . ARG A 1 71 ? 3.125 9.207 -4.528 1.00 82.88 71 ARG A CA 1
ATOM 577 C C . ARG A 1 71 ? 3.716 7.859 -4.945 1.00 82.88 71 ARG A C 1
ATOM 579 O O . ARG A 1 71 ? 3.465 7.384 -6.048 1.00 82.88 71 ARG A O 1
ATOM 586 N N . SER A 1 72 ? 4.494 7.221 -4.070 1.00 79.38 72 SER A N 1
ATOM 587 C CA . SER A 1 72 ? 5.107 5.912 -4.354 1.00 79.38 72 SER A CA 1
ATOM 588 C C . SER A 1 72 ? 4.064 4.797 -4.486 1.00 79.38 72 SER A C 1
ATOM 590 O O . SER A 1 72 ? 4.230 3.875 -5.281 1.00 79.38 72 SER A O 1
ATOM 592 N N . ALA A 1 73 ? 2.968 4.899 -3.735 1.00 80.88 73 ALA A N 1
ATOM 593 C CA . ALA A 1 73 ? 1.815 4.010 -3.813 1.00 80.88 73 ALA A CA 1
ATOM 594 C C . ALA A 1 73 ? 0.884 4.311 -5.007 1.00 80.88 73 AL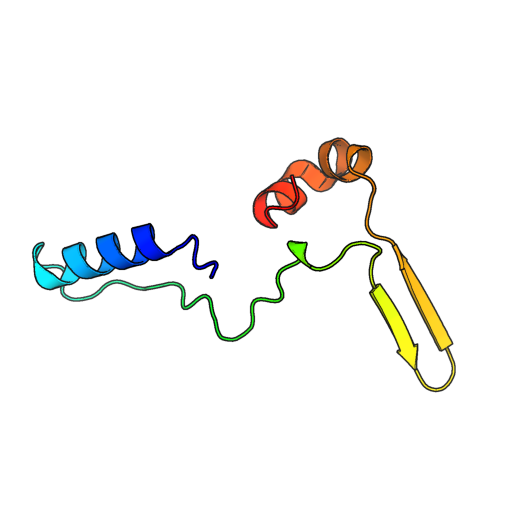A A C 1
ATOM 596 O O . ALA A 1 73 ? -0.071 3.564 -5.229 1.00 80.88 73 ALA A O 1
ATOM 597 N N . MET A 1 74 ? 1.167 5.369 -5.778 1.00 82.62 74 MET A N 1
ATOM 598 C CA . MET A 1 74 ? 0.353 5.870 -6.892 1.00 82.62 74 MET A CA 1
ATOM 599 C C . MET A 1 74 ? -1.104 6.163 -6.500 1.00 82.62 74 MET A C 1
ATOM 601 O O . MET A 1 74 ? -2.030 5.839 -7.246 1.00 82.62 74 MET A O 1
ATOM 605 N N . ILE A 1 75 ? -1.309 6.712 -5.301 1.00 81.12 75 ILE A N 1
ATOM 606 C CA . ILE A 1 75 ? -2.625 7.161 -4.825 1.00 81.12 75 ILE A CA 1
ATOM 607 C C . ILE A 1 75 ? -2.885 8.609 -5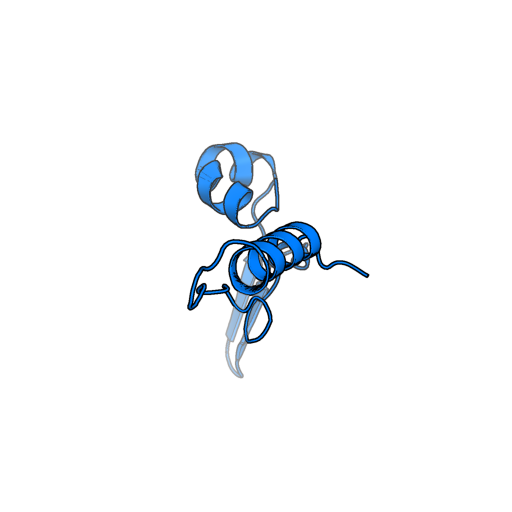.259 1.00 81.12 75 ILE A C 1
ATOM 609 O O . ILE A 1 75 ? -4.003 8.924 -5.658 1.00 81.12 75 ILE A O 1
ATOM 613 N N . ILE A 1 76 ? -1.846 9.450 -5.193 1.00 80.88 76 ILE A N 1
ATOM 614 C CA . ILE A 1 76 ? -1.824 10.844 -5.670 1.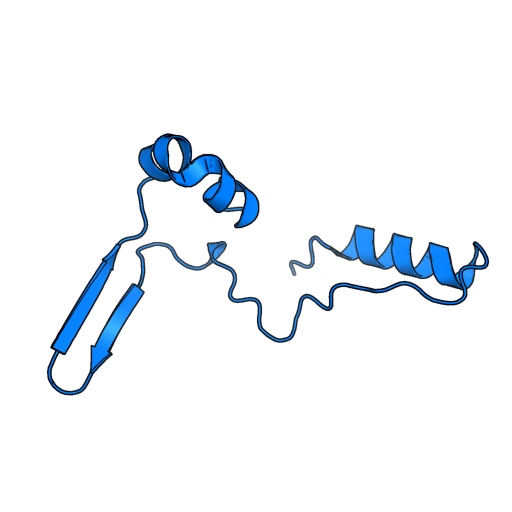00 80.88 76 ILE A CA 1
ATOM 615 C C . ILE A 1 76 ? -0.930 10.992 -6.901 1.00 80.88 76 ILE A C 1
ATOM 617 O O . ILE A 1 76 ? 0.001 10.162 -7.053 1.00 80.88 76 ILE A O 1
#

Secondary structure (DSSP, 8-state):
-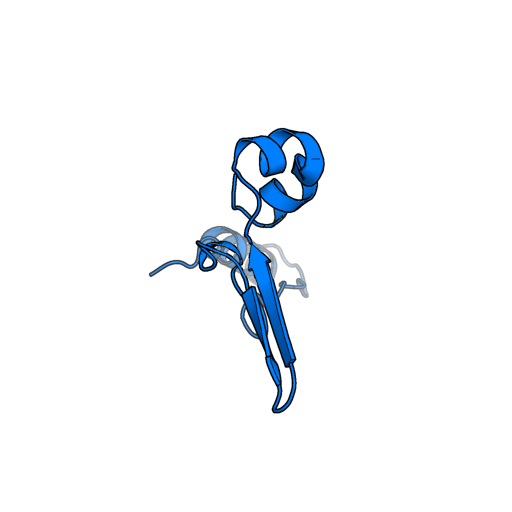--TTHHHHHHHHHHHHTS--S-----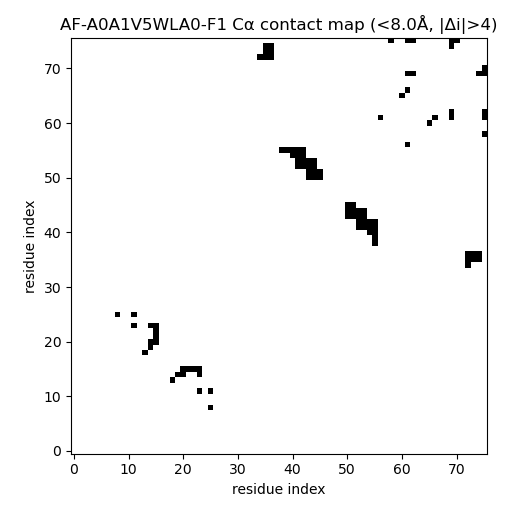-TTSS---GGG-SSEEEEE-SS-EEEEEPPPHHHHHHTSHHHHHHTT--

Foldseek 3Di:
DDDVCVVVVVVLVCCCPPVVDVHDDDPPPPPDDDQCLVDDFADWDDDPPDIDTDGDDDPVCCVPPVVVPCVVSVVD

Nearest PDB structures (foldseek):
  8a61-assembly1_Q  TM=2.313E-01  e=5.303E+00  Saccharomyces cerevisiae

Radius of gyration: 18.56 Å; Cα contacts (8 Å, |Δi|>4): 51; chains: 1; bounding box: 37×31×50 Å